Protein AF-A0A6C0DMV2-F1 (afdb_monomer_l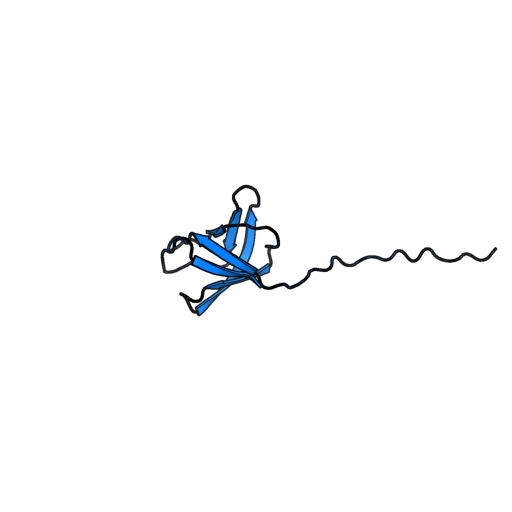ite)

Secondary structure (DSSP, 8-state):
-------------------EEEEEEE-TT-SEEEES--TT--TT-EEEETTTTEEEEEEEEETTTTEEEESS--SS-EEEEEEEE-

Organism: NCBI:txid1070528

Foldseek 3Di:
DDDDDDPPPPPDPPLPPDKDKWFWWADAPAQKIATPACVSPAFQKWKDAPVPRDIWGFHDADRVRNMTGTPGGDRDGDGRGIMMID

Structure (mmCIF, N/CA/C/O backbone):
data_AF-A0A6C0DMV2-F1
#
_entry.id   AF-A0A6C0DMV2-F1
#
loop_
_atom_site.group_PDB
_atom_site.id
_atom_site.type_symbol
_atom_site.label_atom_id
_atom_site.label_alt_id
_atom_site.label_comp_id
_atom_site.label_asym_id
_atom_site.label_entity_id
_atom_site.label_seq_id
_atom_site.pdbx_PDB_ins_code
_atom_site.Cartn_x
_atom_site.Cartn_y
_atom_site.Cartn_z
_atom_site.occupancy
_atom_site.B_iso_or_equiv
_atom_site.auth_seq_id
_atom_site.auth_comp_id
_atom_site.auth_asym_id
_atom_site.auth_atom_id
_atom_site.pdbx_PDB_model_num
ATOM 1 N N . MET A 1 1 ? 0.839 -36.093 -45.267 1.00 52.28 1 MET A N 1
ATOM 2 C CA . MET A 1 1 ? 1.305 -35.981 -43.873 1.00 52.28 1 MET A CA 1
ATOM 3 C C . MET A 1 1 ? 2.348 -34.885 -43.835 1.00 52.28 1 MET A C 1
ATOM 5 O O . MET A 1 1 ? 3.453 -35.121 -44.298 1.00 52.28 1 MET A O 1
ATOM 9 N N . THR A 1 2 ? 1.973 -33.703 -43.360 1.00 43.78 2 THR A N 1
ATOM 10 C CA . THR A 1 2 ? 2.907 -32.654 -42.936 1.00 43.78 2 THR A CA 1
ATOM 11 C C . THR A 1 2 ? 2.223 -31.905 -41.807 1.00 43.78 2 THR A C 1
ATOM 13 O O . THR A 1 2 ? 1.199 -31.252 -41.999 1.00 43.78 2 THR A O 1
ATOM 16 N N . ASP A 1 3 ? 2.775 -32.151 -40.630 1.00 49.22 3 ASP A N 1
ATOM 17 C CA . ASP A 1 3 ? 2.497 -31.550 -39.337 1.00 49.22 3 ASP A CA 1
ATOM 18 C C . ASP A 1 3 ? 2.558 -30.022 -39.463 1.00 49.22 3 ASP A C 1
ATOM 20 O O . ASP A 1 3 ? 3.572 -29.484 -39.910 1.00 49.22 3 ASP A O 1
ATOM 24 N N . THR A 1 4 ? 1.476 -29.315 -39.136 1.00 55.03 4 THR A N 1
ATOM 25 C CA . THR A 1 4 ? 1.530 -27.854 -38.995 1.00 55.03 4 THR A CA 1
ATOM 26 C C . THR A 1 4 ? 1.407 -27.568 -37.513 1.00 55.03 4 THR A C 1
ATOM 28 O O . THR A 1 4 ? 0.357 -27.787 -36.915 1.00 55.03 4 THR A O 1
ATOM 31 N N . ALA A 1 5 ? 2.537 -27.176 -36.933 1.00 51.72 5 ALA A N 1
ATOM 32 C CA . ALA A 1 5 ? 2.715 -26.930 -35.517 1.00 51.72 5 ALA A CA 1
ATOM 33 C C . ALA A 1 5 ? 1.620 -26.008 -34.960 1.00 51.72 5 ALA A C 1
ATOM 35 O O . ALA A 1 5 ? 1.411 -24.903 -35.463 1.00 51.72 5 ALA A O 1
ATOM 36 N N . ASN A 1 6 ? 0.973 -26.451 -33.880 1.00 49.28 6 ASN A N 1
ATOM 37 C CA . ASN A 1 6 ? 0.274 -25.563 -32.961 1.00 49.28 6 ASN A CA 1
ATOM 38 C C . ASN A 1 6 ? 1.308 -24.580 -32.403 1.00 49.28 6 ASN A C 1
ATOM 40 O O . ASN A 1 6 ? 2.122 -24.949 -31.555 1.00 49.28 6 ASN A O 1
ATOM 44 N N . ALA A 1 7 ? 1.286 -23.338 -32.879 1.00 51.91 7 ALA A N 1
ATOM 45 C CA . ALA A 1 7 ? 1.902 -22.244 -32.154 1.00 51.91 7 ALA A CA 1
ATOM 46 C C . ALA A 1 7 ? 1.126 -22.101 -30.839 1.00 51.91 7 ALA A C 1
ATOM 48 O O . ALA A 1 7 ? 0.003 -21.605 -30.812 1.00 51.91 7 ALA A O 1
ATOM 49 N N . ILE A 1 8 ? 1.695 -22.619 -29.752 1.00 57.72 8 ILE A N 1
ATOM 50 C CA . ILE A 1 8 ? 1.280 -22.221 -28.414 1.00 57.72 8 ILE A CA 1
ATOM 51 C C . ILE A 1 8 ? 1.758 -20.778 -28.293 1.00 57.72 8 ILE A C 1
ATOM 53 O O . ILE A 1 8 ? 2.944 -20.534 -28.079 1.00 57.72 8 ILE A O 1
ATOM 57 N N . GLU A 1 9 ? 0.852 -19.826 -28.498 1.00 54.41 9 GLU A N 1
ATOM 58 C CA . GLU A 1 9 ? 1.060 -18.459 -28.041 1.00 54.41 9 GLU A CA 1
ATOM 59 C C . GLU A 1 9 ? 1.160 -18.522 -26.518 1.00 54.41 9 GLU A C 1
ATOM 61 O O . GLU A 1 9 ? 0.163 -18.548 -25.798 1.00 54.41 9 GLU A O 1
ATOM 66 N N . THR A 1 10 ? 2.382 -18.626 -26.003 1.00 53.28 10 THR A N 1
ATOM 67 C CA . THR A 1 10 ? 2.642 -18.303 -24.609 1.00 53.28 10 THR A CA 1
ATOM 68 C C . THR A 1 10 ? 2.475 -16.797 -24.502 1.00 53.28 10 THR A C 1
ATOM 70 O O . THR A 1 10 ? 3.424 -16.050 -24.730 1.00 53.28 10 THR A O 1
ATOM 73 N N . SER A 1 11 ? 1.250 -16.341 -24.234 1.00 56.62 11 SER A N 1
ATOM 74 C CA . SER A 1 11 ? 1.021 -14.970 -23.804 1.00 56.62 11 SER A CA 1
ATOM 75 C C . SER A 1 11 ? 1.820 -14.792 -22.519 1.00 56.62 11 SER A C 1
ATOM 77 O O . SER A 1 11 ? 1.438 -15.314 -21.466 1.00 56.62 11 SER A O 1
ATOM 79 N N . GLU A 1 12 ? 2.968 -14.125 -22.605 1.00 56.34 12 GLU A N 1
ATOM 80 C CA . GLU A 1 12 ? 3.600 -13.581 -21.413 1.00 56.34 12 GLU A CA 1
ATOM 81 C C . GLU A 1 12 ? 2.531 -12.755 -20.684 1.00 56.34 12 GLU A C 1
ATOM 83 O O . GLU A 1 12 ? 1.745 -12.070 -21.351 1.00 56.34 12 GLU A O 1
ATOM 88 N N . PRO A 1 13 ? 2.412 -12.852 -19.349 1.00 58.94 13 PRO A N 1
ATOM 89 C CA . PRO A 1 13 ? 1.492 -11.992 -18.632 1.00 58.94 13 PRO A CA 1
ATOM 90 C C . PRO A 1 13 ? 1.889 -10.550 -18.942 1.00 58.94 13 PRO A C 1
ATOM 92 O O . PRO A 1 13 ? 2.967 -10.100 -18.548 1.00 58.94 13 PRO A O 1
ATOM 95 N N . ILE A 1 14 ? 1.028 -9.853 -19.685 1.00 55.72 14 ILE A N 1
ATOM 96 C CA . ILE A 1 14 ? 1.147 -8.422 -19.926 1.00 55.72 14 ILE A CA 1
ATOM 97 C C . ILE A 1 14 ? 1.083 -7.785 -18.541 1.00 55.72 14 ILE A C 1
ATOM 99 O O . ILE A 1 14 ? 0.020 -7.671 -17.934 1.00 55.72 14 ILE A O 1
ATOM 103 N N . THR A 1 15 ? 2.246 -7.455 -17.990 1.00 57.62 15 THR A N 1
ATOM 104 C CA . THR A 1 15 ? 2.319 -6.620 -16.801 1.00 57.62 15 THR A CA 1
ATOM 105 C C . THR A 1 15 ? 2.206 -5.209 -17.341 1.00 57.62 15 THR A C 1
ATOM 107 O O . THR A 1 15 ? 3.210 -4.593 -17.686 1.00 57.62 15 THR A O 1
ATOM 110 N N . ASP A 1 16 ? 0.978 -4.741 -17.555 1.00 56.94 16 ASP A N 1
ATOM 111 C CA . ASP A 1 16 ? 0.766 -3.352 -17.938 1.00 56.94 16 ASP A CA 1
ATOM 112 C C . ASP A 1 16 ? 1.300 -2.479 -16.794 1.00 56.94 16 ASP A C 1
ATOM 114 O O . ASP A 1 16 ? 0.757 -2.463 -15.688 1.00 56.94 16 ASP A O 1
ATOM 118 N N . TYR A 1 17 ? 2.409 -1.786 -17.045 1.00 64.38 17 TYR A N 1
ATOM 119 C CA . TYR A 1 17 ? 2.997 -0.825 -16.118 1.00 64.38 17 TYR A CA 1
ATOM 120 C C . TYR A 1 17 ? 2.198 0.480 -16.208 1.00 64.38 17 TYR A C 1
ATOM 122 O O . TYR A 1 17 ? 2.581 1.411 -16.914 1.00 64.38 17 TYR A O 1
ATOM 130 N N . TYR A 1 18 ? 1.035 0.535 -15.558 1.00 82.25 18 TYR A N 1
ATOM 131 C CA . TYR A 1 18 ? 0.230 1.755 -15.460 1.00 82.25 18 TYR A CA 1
ATOM 132 C C . TYR A 1 18 ? 0.410 2.419 -14.101 1.00 82.25 18 TYR A C 1
ATOM 134 O O . TYR A 1 18 ? 0.263 1.777 -13.065 1.00 82.25 18 TYR A O 1
ATOM 142 N N . THR A 1 19 ? 0.664 3.723 -14.090 1.00 91.62 19 THR A N 1
ATOM 143 C CA . THR A 1 19 ? 0.684 4.518 -12.860 1.00 91.62 19 THR A CA 1
ATOM 144 C C . THR A 1 19 ? -0.717 4.590 -12.247 1.00 91.62 19 THR A C 1
ATOM 146 O O . THR A 1 19 ? -1.688 4.915 -12.934 1.00 91.62 19 THR A O 1
ATOM 149 N N . MET A 1 20 ? -0.831 4.316 -10.948 1.00 93.50 20 MET A N 1
ATOM 150 C CA . MET A 1 20 ? -2.093 4.411 -10.204 1.00 93.50 20 MET A CA 1
ATOM 151 C C . MET A 1 20 ? -2.049 5.554 -9.202 1.00 93.50 20 MET A C 1
ATOM 153 O O . MET A 1 20 ? -1.060 5.706 -8.494 1.00 93.50 20 MET A O 1
ATOM 157 N N . LEU A 1 21 ? -3.149 6.298 -9.089 1.00 95.25 21 LEU A N 1
ATOM 158 C CA . LEU A 1 21 ? -3.367 7.289 -8.036 1.00 95.25 21 LEU A CA 1
ATOM 159 C C . LEU A 1 21 ? -4.399 6.732 -7.059 1.00 95.25 21 LEU A C 1
ATOM 161 O O . LEU A 1 21 ? -5.553 6.511 -7.428 1.00 95.25 21 LEU A O 1
ATOM 165 N N . LEU A 1 22 ? -3.979 6.490 -5.821 1.00 96.00 22 LEU A N 1
ATOM 166 C CA . LEU A 1 22 ? -4.792 5.837 -4.798 1.00 96.00 22 LEU A CA 1
ATOM 167 C C . LEU A 1 22 ? -4.881 6.718 -3.558 1.00 96.00 22 LEU A C 1
ATOM 169 O O . LEU A 1 22 ? -3.913 7.366 -3.176 1.00 96.00 22 LEU A O 1
ATOM 173 N N . LEU A 1 23 ? -6.038 6.715 -2.896 1.00 97.00 23 LEU A N 1
ATOM 174 C CA . LEU A 1 23 ? -6.138 7.265 -1.545 1.00 97.00 23 LEU A CA 1
ATOM 175 C C . LEU A 1 23 ? -5.543 6.282 -0.538 1.00 97.00 23 LEU A C 1
ATOM 177 O O . LEU A 1 23 ? -5.792 5.078 -0.645 1.00 97.00 23 LEU A O 1
ATOM 181 N N . ALA A 1 24 ? -4.813 6.812 0.437 1.00 96.50 24 ALA A N 1
ATOM 182 C CA . ALA A 1 24 ? -4.119 6.073 1.472 1.00 96.50 24 ALA A CA 1
ATOM 183 C C . ALA A 1 24 ? -4.359 6.666 2.865 1.00 96.50 24 ALA A C 1
ATOM 185 O O . ALA A 1 24 ? -4.332 7.887 3.052 1.00 96.50 24 ALA A O 1
ATOM 186 N N . ASP A 1 25 ? -4.513 5.779 3.844 1.00 97.06 25 ASP A N 1
ATOM 187 C CA . ASP A 1 25 ? -4.411 6.104 5.261 1.00 97.06 25 ASP A C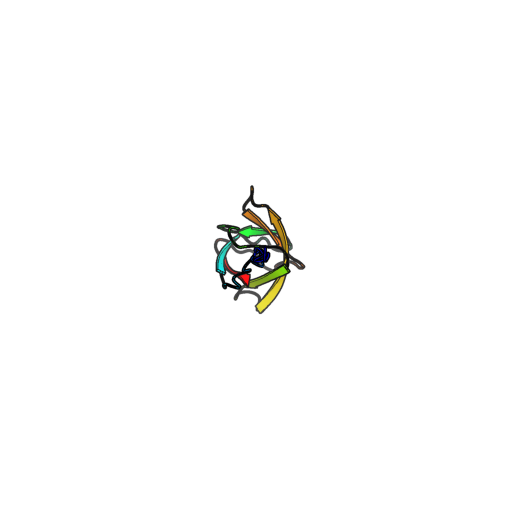A 1
ATOM 188 C C . ASP A 1 25 ? -3.037 5.661 5.775 1.00 97.06 25 ASP A C 1
ATOM 190 O O . ASP A 1 25 ? -2.668 4.483 5.717 1.00 97.06 25 ASP A O 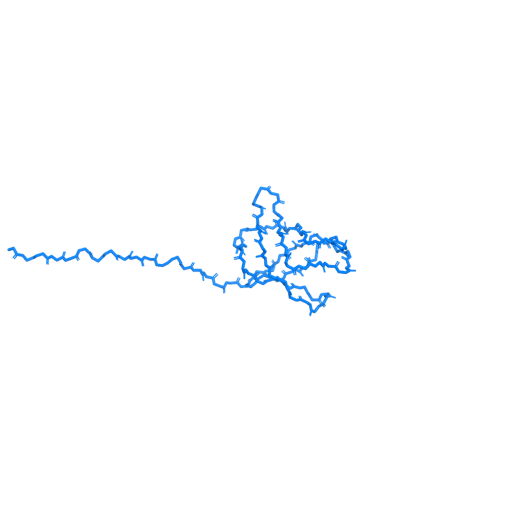1
ATOM 194 N N . ILE A 1 26 ? -2.280 6.640 6.263 1.00 95.69 26 ILE A N 1
ATOM 195 C CA . ILE A 1 26 ? -0.877 6.559 6.652 1.00 95.69 26 ILE A CA 1
ATOM 196 C C . ILE A 1 26 ? -0.768 6.827 8.149 1.00 95.69 26 ILE A C 1
ATOM 198 O O . ILE A 1 26 ? -1.231 7.854 8.656 1.00 95.69 26 ILE A O 1
ATOM 202 N N . GLN A 1 27 ? -0.101 5.909 8.839 1.00 95.62 27 GLN A N 1
ATOM 203 C CA . GLN A 1 27 ? 0.254 6.047 10.241 1.00 95.62 27 GLN A CA 1
ATOM 204 C C . GLN A 1 27 ? 1.763 6.265 10.371 1.00 95.62 27 GLN A C 1
ATOM 206 O O . GLN A 1 27 ? 2.556 5.494 9.829 1.00 95.62 27 GLN A O 1
ATOM 211 N N . GLN A 1 28 ? 2.151 7.280 11.138 1.00 95.50 28 GLN A N 1
ATOM 212 C CA . GLN A 1 28 ? 3.550 7.578 11.427 1.00 95.50 28 GLN A CA 1
ATOM 213 C C . GLN A 1 28 ? 4.252 6.368 12.061 1.00 95.50 28 GLN A C 1
ATOM 215 O O . GLN A 1 28 ? 3.722 5.730 12.974 1.00 95.50 28 GLN A O 1
ATOM 220 N N . GLY A 1 29 ? 5.457 6.063 11.581 1.00 95.44 29 GLY A N 1
ATOM 221 C CA . GLY A 1 29 ? 6.269 4.926 12.012 1.00 95.44 29 GLY A CA 1
ATOM 222 C C . GLY A 1 29 ? 5.782 3.569 11.496 1.00 95.44 29 GLY A C 1
ATOM 223 O O . GLY A 1 29 ? 6.387 2.550 11.824 1.00 95.44 29 GLY A O 1
ATOM 224 N N . SER A 1 30 ? 4.709 3.526 10.699 1.00 95.44 30 SER A N 1
ATOM 225 C CA . SER A 1 30 ? 4.200 2.291 10.103 1.00 95.44 30 SER A CA 1
ATOM 226 C C . SER A 1 30 ? 4.864 2.009 8.758 1.00 95.44 30 SER A C 1
ATOM 228 O O . SER A 1 30 ? 4.999 2.901 7.921 1.00 95.44 30 SER A O 1
ATOM 230 N N . SER A 1 31 ? 5.198 0.740 8.529 1.00 96.81 31 SER A N 1
ATOM 231 C CA . SER A 1 31 ? 5.539 0.188 7.212 1.00 96.81 31 SER A CA 1
ATOM 232 C C . SER A 1 31 ? 4.326 -0.387 6.479 1.00 96.81 31 SER A C 1
ATOM 234 O O . SER A 1 31 ? 4.457 -0.940 5.392 1.00 96.81 31 SER A O 1
ATOM 236 N N . THR A 1 32 ? 3.141 -0.317 7.087 1.00 97.56 32 THR A N 1
ATOM 237 C CA . THR A 1 32 ? 1.885 -0.802 6.511 1.00 97.56 32 THR A CA 1
ATOM 238 C C . THR A 1 32 ? 0.935 0.359 6.269 1.00 97.56 32 THR A C 1
ATOM 240 O O . THR A 1 32 ? 0.712 1.184 7.158 1.00 97.56 32 THR A O 1
ATOM 243 N N . ILE A 1 33 ? 0.359 0.392 5.072 1.00 96.25 33 ILE A N 1
ATOM 244 C CA . ILE A 1 33 ? -0.537 1.445 4.597 1.00 96.25 33 ILE A CA 1
ATOM 245 C C . ILE A 1 33 ? -1.853 0.800 4.196 1.00 96.25 33 ILE A C 1
ATOM 247 O O . ILE A 1 33 ? -1.852 -0.272 3.586 1.00 96.25 33 ILE A O 1
ATOM 251 N N . LYS A 1 34 ? -2.972 1.458 4.490 1.00 98.00 34 LYS A N 1
ATOM 252 C CA . LYS A 1 34 ? -4.270 1.067 3.942 1.00 98.00 34 LYS A CA 1
ATOM 253 C C . LYS A 1 34 ? -4.567 1.893 2.701 1.00 98.00 34 LYS A C 1
ATOM 255 O O . LYS A 1 34 ? -4.540 3.116 2.770 1.00 98.00 34 LYS A O 1
ATOM 260 N N . LEU A 1 35 ? -4.866 1.229 1.593 1.00 97.50 35 LEU A N 1
ATOM 261 C CA . LEU A 1 35 ? -5.228 1.861 0.331 1.00 97.50 35 LEU A CA 1
ATOM 262 C C . LEU A 1 35 ? -6.741 1.775 0.101 1.00 97.50 35 LEU A C 1
ATOM 264 O O . LEU A 1 35 ? -7.434 0.893 0.609 1.00 97.50 35 LEU A O 1
ATOM 268 N N . SER A 1 36 ? -7.254 2.700 -0.700 1.00 97.38 36 SER A N 1
ATOM 269 C CA . SER A 1 36 ? -8.644 2.701 -1.178 1.00 97.38 36 SER A CA 1
ATOM 270 C C . SER A 1 36 ? -8.981 1.473 -2.030 1.00 97.38 36 SER A C 1
ATOM 272 O O . SER A 1 36 ? -10.098 0.965 -1.949 1.00 97.38 36 SER A O 1
ATOM 274 N N . SER A 1 37 ? -8.013 0.968 -2.795 1.00 95.81 37 SER A N 1
ATOM 275 C CA . SER A 1 37 ? -8.065 -0.297 -3.532 1.00 95.81 37 SER A CA 1
ATOM 276 C C . SER A 1 37 ? -6.651 -0.867 -3.652 1.00 95.81 37 SER A C 1
ATOM 278 O O . SER A 1 37 ? -5.676 -0.118 -3.585 1.00 95.81 37 SER A O 1
ATOM 280 N N . VAL A 1 38 ? -6.540 -2.181 -3.840 1.00 96.00 38 VAL A N 1
ATOM 281 C CA . VAL A 1 38 ? -5.279 -2.847 -4.208 1.00 96.00 38 VAL A CA 1
ATOM 282 C C . VAL A 1 38 ? -5.368 -3.594 -5.542 1.00 96.00 38 VAL A C 1
ATOM 284 O O . VAL A 1 38 ? -4.462 -4.343 -5.899 1.00 96.00 38 VAL A O 1
ATOM 287 N N . GLU A 1 39 ? -6.450 -3.404 -6.297 1.00 92.69 39 GLU A N 1
ATOM 288 C CA . GLU A 1 39 ? -6.539 -3.914 -7.665 1.00 92.69 39 GLU A CA 1
ATOM 289 C C . GLU A 1 39 ? -5.410 -3.303 -8.505 1.00 92.69 39 GLU A C 1
ATOM 291 O O . GLU A 1 39 ? -5.239 -2.086 -8.526 1.00 92.69 39 GLU A O 1
ATOM 296 N N . GLY A 1 40 ? -4.590 -4.149 -9.133 1.00 89.75 40 GLY A N 1
ATOM 297 C CA . GLY A 1 40 ? -3.425 -3.688 -9.894 1.00 89.75 40 GLY A CA 1
ATOM 298 C C . GLY A 1 40 ? -2.165 -3.390 -9.081 1.00 89.75 40 GLY A C 1
ATOM 299 O O . GLY A 1 40 ? -1.111 -3.099 -9.653 1.00 89.75 40 GLY A O 1
ATOM 300 N N . VAL A 1 41 ? -2.228 -3.485 -7.752 1.00 93.69 41 VAL A N 1
ATOM 301 C CA . VAL A 1 41 ? -1.065 -3.336 -6.873 1.00 93.69 41 VAL A CA 1
ATOM 302 C C . VAL A 1 41 ? -0.408 -4.699 -6.676 1.00 93.69 41 VAL A C 1
ATOM 304 O O . VAL A 1 41 ? -1.059 -5.645 -6.246 1.00 93.69 41 VAL A O 1
ATOM 307 N N . TYR A 1 42 ? 0.894 -4.811 -6.935 1.00 93.56 42 TYR A N 1
ATOM 308 C CA . TYR A 1 42 ? 1.649 -6.049 -6.732 1.00 93.56 42 TYR A CA 1
ATOM 309 C C . TYR A 1 42 ? 3.001 -5.793 -6.060 1.00 93.56 42 TYR A C 1
ATOM 311 O O . TYR A 1 42 ? 3.511 -4.674 -6.018 1.00 93.56 42 TYR A O 1
ATOM 319 N N . LYS A 1 43 ? 3.583 -6.857 -5.499 1.00 95.50 43 LYS A N 1
ATOM 320 C CA . LYS A 1 43 ? 4.920 -6.825 -4.897 1.00 95.50 43 LYS A CA 1
ATOM 321 C C . LYS A 1 43 ? 5.962 -6.380 -5.929 1.00 95.50 43 LYS A C 1
ATOM 323 O O . LYS A 1 43 ? 5.978 -6.897 -7.041 1.00 95.50 43 LYS A O 1
ATOM 328 N N . GLY A 1 44 ? 6.871 -5.501 -5.519 1.00 95.00 44 GLY A N 1
ATOM 329 C CA . GLY A 1 44 ? 7.960 -4.977 -6.343 1.00 95.00 44 GLY A CA 1
ATOM 330 C C . GLY A 1 44 ? 7.646 -3.649 -7.028 1.00 95.00 44 GLY A C 1
ATOM 331 O O . GLY A 1 44 ? 8.567 -3.032 -7.551 1.00 95.00 44 GLY A O 1
ATOM 332 N N . ARG A 1 45 ? 6.387 -3.193 -6.995 1.00 93.88 45 ARG A N 1
ATOM 333 C CA . ARG A 1 45 ? 6.025 -1.835 -7.417 1.00 93.88 45 ARG A CA 1
ATOM 334 C C . ARG A 1 45 ? 6.575 -0.791 -6.458 1.00 93.88 45 ARG A C 1
ATOM 336 O O . ARG A 1 45 ? 6.770 -1.079 -5.275 1.00 93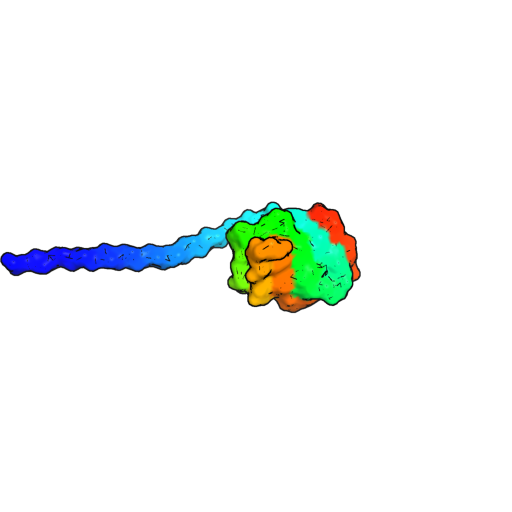.88 45 ARG A O 1
ATOM 343 N N . VAL A 1 46 ? 6.772 0.414 -6.965 1.00 95.31 46 VAL A N 1
ATOM 344 C CA . VAL A 1 46 ? 7.192 1.579 -6.195 1.00 95.31 46 VAL A CA 1
ATOM 345 C C . VAL A 1 46 ? 5.959 2.364 -5.772 1.00 95.31 46 VAL A C 1
ATOM 347 O O . VAL A 1 46 ? 5.046 2.578 -6.557 1.00 95.31 46 VAL A O 1
ATOM 350 N N . LEU A 1 47 ? 5.932 2.790 -4.520 1.00 95.62 47 LEU A N 1
ATOM 351 C CA . LEU A 1 47 ? 4.950 3.686 -3.943 1.00 95.62 47 LEU A CA 1
ATOM 352 C C . LEU A 1 47 ? 5.656 4.983 -3.564 1.00 95.62 47 LEU A C 1
ATOM 354 O O . LEU A 1 47 ? 6.683 4.947 -2.892 1.00 95.62 47 LEU A O 1
ATOM 358 N N . TYR A 1 48 ? 5.089 6.122 -3.941 1.00 93.06 48 TYR A N 1
ATOM 359 C CA . TYR A 1 48 ? 5.575 7.421 -3.484 1.00 93.06 48 TYR A CA 1
ATOM 360 C C . TYR A 1 48 ? 4.419 8.355 -3.123 1.00 93.06 48 TYR A C 1
ATOM 362 O O . TYR A 1 48 ? 3.284 8.206 -3.582 1.00 93.06 48 TYR A O 1
ATOM 370 N N . THR A 1 49 ? 4.717 9.323 -2.264 1.00 88.81 49 THR A N 1
ATOM 371 C CA . THR A 1 49 ? 3.795 10.375 -1.825 1.00 88.81 49 THR A CA 1
ATOM 372 C C . THR A 1 49 ? 4.452 11.729 -2.042 1.00 88.81 49 THR A C 1
ATOM 374 O O . THR A 1 49 ? 5.637 11.901 -1.761 1.00 88.81 49 THR A O 1
ATOM 377 N N . SER A 1 50 ? 3.687 12.720 -2.502 1.00 84.12 50 SER A N 1
ATOM 378 C CA . SER A 1 50 ? 4.195 14.088 -2.665 1.00 84.12 50 SER A CA 1
ATOM 379 C C . SER A 1 50 ? 4.544 14.771 -1.339 1.00 84.12 50 SER A C 1
ATOM 381 O O . SER A 1 50 ? 5.192 15.811 -1.349 1.00 84.12 50 SER A O 1
ATOM 383 N N . ASP A 1 51 ? 4.085 14.224 -0.210 1.00 84.19 51 ASP A N 1
ATOM 384 C CA . ASP A 1 51 ? 4.277 14.826 1.113 1.00 84.19 51 ASP A CA 1
ATOM 385 C C . ASP A 1 51 ? 5.668 14.538 1.721 1.00 84.19 51 ASP A C 1
ATOM 387 O O . ASP A 1 51 ? 6.118 15.325 2.549 1.00 84.19 51 ASP A O 1
ATOM 391 N N . MET A 1 52 ? 6.340 13.442 1.334 1.00 81.25 52 MET A N 1
ATOM 392 C CA . MET A 1 52 ? 7.652 13.038 1.887 1.00 81.25 52 MET A CA 1
ATOM 393 C C . MET A 1 52 ? 8.810 13.081 0.883 1.00 81.25 52 MET A C 1
ATOM 395 O O . MET A 1 52 ? 9.950 12.967 1.310 1.00 81.25 52 MET A O 1
ATOM 399 N N . ASP A 1 53 ? 8.547 13.246 -0.419 1.00 82.75 53 ASP A N 1
ATOM 400 C CA . ASP A 1 53 ? 9.573 13.128 -1.480 1.00 82.75 53 ASP A CA 1
ATOM 401 C C . ASP A 1 53 ? 10.412 11.830 -1.378 1.00 82.75 53 ASP A C 1
ATOM 403 O O . ASP A 1 53 ? 11.575 11.782 -1.770 1.00 82.75 53 ASP A O 1
ATOM 407 N N . ASP A 1 54 ? 9.800 10.765 -0.842 1.00 86.00 54 ASP A N 1
ATOM 408 C CA . ASP A 1 54 ? 10.401 9.446 -0.640 1.00 86.00 54 ASP A CA 1
ATOM 409 C C . ASP A 1 54 ? 9.704 8.384 -1.500 1.00 86.00 54 ASP A C 1
ATOM 411 O O . ASP A 1 54 ? 8.491 8.433 -1.749 1.00 86.00 54 ASP A O 1
ATOM 415 N N . PHE A 1 55 ? 10.490 7.385 -1.906 1.00 93.25 55 PHE A N 1
ATOM 416 C CA . PHE A 1 55 ? 10.051 6.222 -2.674 1.00 93.25 55 PHE A CA 1
ATOM 417 C C . PHE A 1 55 ? 10.187 4.956 -1.834 1.00 93.25 55 PHE A C 1
ATOM 419 O O . PHE A 1 55 ? 11.220 4.730 -1.204 1.00 93.25 55 PHE A O 1
ATOM 426 N N . PHE A 1 56 ? 9.174 4.096 -1.893 1.00 96.19 56 PHE A N 1
ATOM 427 C CA . PHE A 1 56 ? 9.152 2.823 -1.188 1.00 96.19 56 PHE A CA 1
ATOM 428 C C . PHE A 1 56 ? 8.799 1.668 -2.122 1.00 96.19 56 PHE A C 1
ATOM 430 O O . PHE A 1 56 ? 7.874 1.765 -2.919 1.00 96.19 56 PHE A O 1
ATOM 437 N N . THR A 1 57 ? 9.464 0.530 -1.992 1.00 97.38 57 THR A N 1
ATOM 438 C CA . THR A 1 57 ? 9.096 -0.712 -2.674 1.00 97.38 57 THR A CA 1
ATOM 439 C C . THR A 1 57 ? 8.006 -1.446 -1.902 1.00 97.38 57 THR A C 1
ATOM 441 O O . THR A 1 57 ? 8.119 -1.689 -0.699 1.00 97.38 57 THR A O 1
ATOM 444 N N . ILE A 1 58 ? 6.968 -1.901 -2.600 1.00 97.69 58 ILE A N 1
ATOM 445 C CA . ILE A 1 58 ? 5.930 -2.763 -2.034 1.00 97.69 58 ILE A CA 1
ATOM 446 C C . ILE A 1 58 ? 6.492 -4.173 -1.824 1.00 97.69 58 ILE A C 1
ATOM 448 O O . ILE A 1 58 ? 6.835 -4.884 -2.770 1.00 97.69 58 ILE A O 1
ATOM 452 N N . LEU A 1 59 ? 6.540 -4.613 -0.569 1.00 98.38 59 LEU A N 1
ATOM 453 C CA . LEU A 1 59 ? 7.021 -5.931 -0.157 1.00 98.38 59 LEU A CA 1
ATOM 454 C C . LEU A 1 59 ? 5.917 -6.993 -0.164 1.00 98.38 59 LEU A C 1
ATOM 456 O O . LEU A 1 59 ? 6.190 -8.163 -0.456 1.00 98.38 59 LEU A O 1
ATOM 460 N N . SER A 1 60 ? 4.682 -6.601 0.153 1.00 98.12 60 SER A N 1
ATOM 461 C CA . SER A 1 60 ? 3.511 -7.481 0.147 1.00 98.12 60 SER A CA 1
ATOM 462 C C . SER A 1 60 ? 2.204 -6.697 0.002 1.00 98.12 60 SER A C 1
ATOM 464 O O . SER A 1 60 ? 2.135 -5.503 0.297 1.00 98.12 60 SER A O 1
ATOM 466 N N . VAL A 1 61 ? 1.162 -7.398 -0.452 1.00 98.19 61 VAL A N 1
ATOM 467 C CA . VAL A 1 61 ? -0.195 -6.871 -0.637 1.00 98.19 61 VAL A CA 1
ATOM 468 C C . VAL A 1 61 ? -1.175 -7.836 0.023 1.00 98.19 61 VAL A C 1
ATOM 470 O O . VAL A 1 61 ? -1.131 -9.037 -0.240 1.00 98.19 61 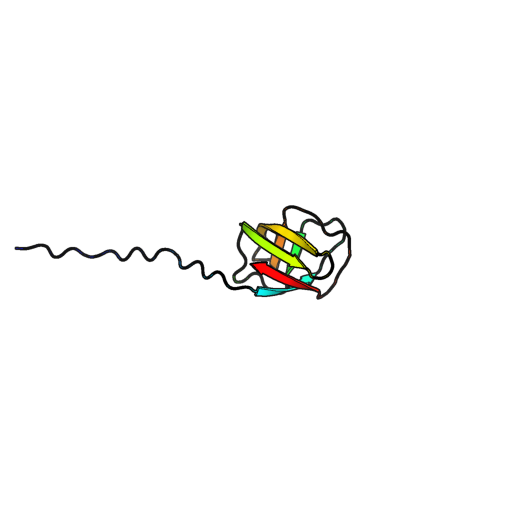VAL A O 1
ATOM 473 N N . ASN A 1 62 ? -2.049 -7.317 0.880 1.00 98.00 62 ASN A N 1
ATOM 474 C CA . ASN A 1 62 ? -3.199 -8.033 1.412 1.00 98.00 62 ASN A CA 1
ATOM 475 C C . ASN A 1 62 ? -4.467 -7.510 0.723 1.00 98.00 62 ASN A C 1
ATOM 477 O O . ASN A 1 62 ? -4.880 -6.370 0.951 1.00 98.00 62 ASN A O 1
ATOM 481 N N . TYR A 1 63 ? -5.065 -8.367 -0.106 1.00 96.75 63 TYR A N 1
ATOM 482 C CA . TYR A 1 63 ? -6.256 -8.061 -0.900 1.00 96.75 63 TYR A CA 1
ATOM 483 C C . TYR A 1 63 ? -7.562 -8.129 -0.106 1.00 96.75 63 TYR A C 1
ATOM 485 O O . TYR A 1 63 ? -8.545 -7.529 -0.522 1.00 96.75 63 TYR A O 1
ATOM 493 N N . ASP A 1 64 ? -7.571 -8.785 1.055 1.00 97.19 64 ASP A N 1
ATOM 494 C CA . ASP A 1 64 ? -8.759 -8.857 1.909 1.00 97.19 64 ASP A CA 1
ATOM 495 C C . ASP A 1 64 ? -8.947 -7.565 2.716 1.00 97.19 64 ASP A C 1
ATOM 497 O O . ASP A 1 64 ? -10.069 -7.138 2.989 1.00 97.19 64 ASP A O 1
ATOM 501 N N . THR A 1 65 ? -7.840 -6.929 3.114 1.00 97.31 65 THR A N 1
ATOM 502 C CA . THR A 1 65 ? -7.848 -5.722 3.959 1.00 97.31 65 THR A CA 1
ATOM 503 C C . THR A 1 65 ? -7.453 -4.444 3.221 1.00 97.31 65 THR A C 1
ATOM 505 O O . THR A 1 65 ? -7.438 -3.377 3.838 1.00 97.31 65 THR A O 1
ATOM 508 N N . ASN A 1 66 ? -7.144 -4.534 1.923 1.00 98.12 66 ASN A N 1
ATOM 509 C CA . ASN A 1 66 ? -6.572 -3.461 1.104 1.00 98.12 66 ASN A CA 1
ATOM 510 C C . ASN A 1 66 ? -5.348 -2.805 1.759 1.00 98.12 66 ASN A C 1
ATOM 512 O O . ASN A 1 66 ? -5.234 -1.580 1.812 1.00 98.12 66 ASN A O 1
ATOM 516 N N . THR A 1 67 ? -4.437 -3.611 2.303 1.00 98.31 67 THR A N 1
ATOM 517 C CA . THR A 1 67 ? -3.224 -3.094 2.949 1.00 98.31 67 THR A CA 1
ATOM 518 C C . THR A 1 67 ? -1.970 -3.529 2.218 1.00 98.31 67 THR A C 1
ATOM 520 O O . THR A 1 67 ? -1.865 -4.679 1.796 1.00 98.31 67 THR A O 1
ATOM 523 N N . VAL A 1 68 ? -0.994 -2.635 2.132 1.00 98.19 68 VAL A N 1
ATOM 524 C CA . VAL A 1 68 ? 0.326 -2.908 1.556 1.00 98.19 68 VAL A CA 1
ATOM 525 C C . VAL A 1 68 ? 1.401 -2.744 2.616 1.00 98.19 68 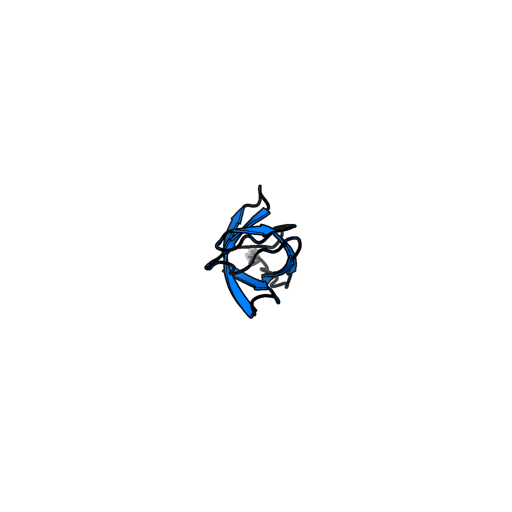VAL A C 1
ATOM 527 O O . VAL A 1 68 ? 1.295 -1.858 3.464 1.00 98.19 68 VAL A O 1
ATOM 530 N N . THR A 1 69 ? 2.433 -3.581 2.564 1.00 98.44 69 THR A N 1
ATOM 531 C CA . THR A 1 69 ? 3.649 -3.409 3.367 1.00 98.44 69 THR A CA 1
ATOM 532 C C . THR A 1 69 ? 4.774 -2.916 2.469 1.00 98.44 69 THR A C 1
ATOM 534 O O . THR A 1 69 ? 4.978 -3.471 1.390 1.00 98.44 69 THR A O 1
ATOM 537 N N . ILE A 1 70 ? 5.505 -1.903 2.919 1.00 97.88 70 ILE A N 1
ATOM 538 C CA . ILE A 1 70 ? 6.585 -1.239 2.185 1.00 97.88 70 ILE A CA 1
ATOM 539 C C . ILE A 1 70 ? 7.959 -1.445 2.845 1.00 97.88 70 ILE A C 1
ATOM 541 O O . ILE A 1 70 ? 8.044 -1.825 4.014 1.00 97.88 70 ILE A O 1
ATOM 545 N N . ASP A 1 71 ? 9.038 -1.184 2.110 1.00 97.25 71 ASP A N 1
ATOM 546 C CA . ASP A 1 71 ? 10.438 -1.251 2.563 1.00 97.25 71 ASP A CA 1
ATOM 547 C C . ASP A 1 71 ? 10.914 0.012 3.305 1.00 97.25 71 ASP A C 1
ATOM 549 O O . ASP A 1 71 ? 12.042 0.474 3.151 1.00 97.25 71 ASP A O 1
ATOM 553 N N . GLY A 1 72 ? 10.062 0.556 4.168 1.00 95.19 72 GLY A N 1
ATOM 554 C CA . GLY A 1 72 ? 10.358 1.762 4.928 1.00 95.19 72 GLY A CA 1
ATOM 555 C C . GLY A 1 72 ? 9.247 2.097 5.910 1.00 95.19 72 GLY A C 1
ATOM 556 O O . GLY A 1 72 ? 8.446 1.239 6.282 1.00 95.19 72 GLY A O 1
ATOM 557 N N . SER A 1 73 ? 9.201 3.353 6.339 1.00 95.12 73 SER A N 1
ATOM 558 C CA . SER A 1 73 ? 8.139 3.863 7.204 1.00 95.12 73 SER A CA 1
ATOM 559 C C . SER A 1 73 ? 7.891 5.338 6.944 1.00 95.12 73 SER A C 1
ATOM 561 O O . SER A 1 73 ? 8.839 6.076 6.691 1.00 95.12 73 SER A O 1
ATOM 563 N N . PHE A 1 74 ? 6.645 5.774 7.103 1.00 92.06 74 PHE A N 1
ATOM 564 C CA . PHE A 1 74 ? 6.297 7.192 7.004 1.00 92.06 74 PHE A CA 1
ATOM 565 C C . PHE A 1 74 ? 6.670 7.949 8.275 1.00 92.06 74 PHE A C 1
ATOM 567 O O . PHE A 1 74 ? 6.483 7.443 9.384 1.00 92.06 74 PHE A O 1
ATOM 574 N N . ASP A 1 75 ? 7.132 9.187 8.134 1.00 91.94 75 ASP A N 1
ATOM 575 C CA . ASP A 1 75 ? 7.454 10.073 9.256 1.00 91.94 75 ASP A CA 1
ATOM 576 C C . ASP A 1 75 ? 6.279 10.984 9.668 1.00 91.94 75 ASP A C 1
ATOM 578 O O . ASP A 1 75 ? 6.386 11.728 10.647 1.00 91.94 75 ASP A O 1
ATOM 582 N N . TYR A 1 76 ? 5.128 10.854 8.998 1.00 92.69 76 TYR A N 1
ATOM 583 C CA . TYR A 1 76 ? 3.920 11.645 9.226 1.00 92.69 76 TYR A CA 1
ATOM 584 C C . TYR A 1 76 ? 2.641 10.791 9.305 1.00 92.69 76 TYR A C 1
ATOM 586 O O . TYR A 1 76 ? 2.615 9.622 8.926 1.00 92.69 76 TYR A O 1
ATOM 594 N N . ASN A 1 77 ? 1.555 11.393 9.806 1.00 94.56 77 ASN A N 1
ATOM 595 C CA . ASN A 1 77 ? 0.203 10.825 9.751 1.00 94.56 77 ASN A CA 1
ATOM 596 C C . ASN A 1 77 ? -0.596 11.476 8.620 1.00 94.56 77 ASN A C 1
ATOM 598 O O . ASN A 1 77 ? -0.581 12.700 8.473 1.00 94.56 77 ASN A O 1
ATOM 602 N N . GLY A 1 78 ? -1.365 10.689 7.874 1.00 92.50 78 GLY A N 1
ATOM 603 C CA . GLY A 1 78 ? -2.203 11.197 6.794 1.00 92.50 78 GLY A CA 1
ATOM 604 C C . GLY A 1 78 ? -3.458 10.360 6.610 1.00 92.50 78 GLY A C 1
ATOM 605 O O . GLY A 1 78 ? -3.390 9.142 6.624 1.00 92.50 78 GLY A O 1
ATOM 606 N N . GLN A 1 79 ? -4.604 11.009 6.425 1.00 95.06 79 GLN A N 1
ATOM 607 C CA . GLN A 1 79 ? -5.842 10.344 6.015 1.00 95.06 79 GLN A CA 1
ATOM 608 C C . GLN A 1 79 ? -6.212 10.804 4.613 1.00 95.06 79 GLN A C 1
ATOM 610 O O . GLN A 1 79 ? -6.062 11.991 4.307 1.00 95.06 79 GLN A O 1
ATOM 615 N N . ASN A 1 80 ? -6.703 9.883 3.782 1.00 94.31 80 ASN A N 1
ATOM 616 C CA . ASN A 1 80 ? -7.059 10.147 2.384 1.00 94.31 80 ASN A CA 1
ATOM 617 C C . ASN A 1 80 ? -5.944 10.856 1.589 1.00 94.31 80 ASN A C 1
ATOM 619 O O . ASN A 1 80 ? -6.203 11.777 0.811 1.00 94.31 80 ASN A O 1
ATOM 623 N N . LYS A 1 81 ? -4.689 10.456 1.803 1.00 94.69 81 LYS A N 1
ATOM 624 C CA . LYS A 1 81 ? -3.544 10.986 1.058 1.00 94.69 81 LYS A CA 1
ATOM 625 C C . LYS A 1 81 ? -3.462 10.345 -0.312 1.00 94.69 81 LYS A C 1
ATOM 627 O O . LYS A 1 81 ? -3.655 9.144 -0.428 1.00 94.69 81 LYS A O 1
ATOM 632 N N . ILE A 1 82 ? -3.173 11.137 -1.338 1.00 95.00 82 ILE A N 1
ATOM 633 C CA . ILE A 1 82 ? -2.925 10.591 -2.669 1.00 95.00 82 ILE A CA 1
ATOM 634 C C . ILE A 1 82 ? -1.517 10.005 -2.668 1.00 95.00 82 ILE A C 1
ATOM 636 O O . ILE A 1 82 ? -0.550 10.714 -2.400 1.00 95.00 82 ILE A O 1
ATOM 640 N N . VAL A 1 83 ? -1.423 8.715 -2.966 1.00 95.44 83 VAL A N 1
ATOM 641 C CA . VAL A 1 83 ? -0.169 8.024 -3.247 1.00 95.44 83 VAL A CA 1
ATOM 642 C C . VAL A 1 83 ? -0.167 7.577 -4.694 1.00 95.44 83 VAL A C 1
ATOM 644 O O . VAL A 1 83 ? -1.212 7.234 -5.258 1.00 95.44 83 VAL A O 1
ATOM 647 N N . THR A 1 84 ? 1.019 7.563 -5.277 1.00 95.69 84 THR A N 1
ATOM 648 C CA . THR A 1 84 ? 1.237 7.035 -6.612 1.00 95.69 84 THR A CA 1
ATOM 649 C C . THR A 1 84 ? 1.888 5.665 -6.508 1.00 95.69 84 THR A C 1
ATOM 651 O O . THR A 1 84 ? 2.801 5.485 -5.703 1.00 95.69 84 THR A O 1
ATOM 654 N N . VAL A 1 85 ? 1.425 4.707 -7.312 1.00 95.19 85 VAL A N 1
ATOM 655 C CA . VAL A 1 85 ? 2.024 3.371 -7.415 1.00 95.19 85 VAL A CA 1
ATOM 656 C C . VAL A 1 85 ? 2.447 3.097 -8.859 1.00 95.19 85 VAL A C 1
ATOM 658 O O . VAL A 1 85 ? 1.619 3.209 -9.767 1.00 95.19 85 VAL A O 1
ATOM 661 N N . GLU A 1 86 ? 3.718 2.733 -9.050 1.00 92.44 86 GLU A N 1
ATOM 662 C CA . GLU A 1 86 ? 4.404 2.519 -10.338 1.00 92.44 86 GLU A CA 1
ATOM 663 C C . GLU A 1 86 ? 5.023 1.126 -10.443 1.00 92.44 86 GLU A C 1
ATOM 665 O O . GLU A 1 86 ? 5.648 0.636 -9.481 1.00 92.44 86 GLU A O 1
#

Sequence (86 aa):
MTDTANAIETSEPITDYYTMLLLADIQQGSSTIKLSSVEGVYKGRVLYTSDMDDFFTILSVNYDTNTVTIDGSFDYNGQNKIVTVE

Radius of gyration: 18.0 Å; chains: 1; bounding box: 19×51×56 Å

pLDDT: mean 86.52, std 16.45, range [43.78, 98.44]